Protein AF-A0A0M3HYN3-F1 (afdb_monomer_lite)

Organism: Ascaris lumbricoides (NCBI:txid6252)

pLDDT: mean 73.39, std 16.79, range [39.22, 97.31]

Sequence (127 aa):
MVSEIMPYAIHIKELESFVLRARARLAEIRGEALRSKKLDGYFAENPRERTLLEHDKKLYTLSLHSPAIADVPDYMVPASLRGMNFTSNAQPIGRKRRSQRQNHKRITAAQSKHRRRMEDPLRSFSA

Foldseek 3Di:
DDPPPDPPPQDPVNVVVVVVVVVVVVLVVLVCCLVDPVCPVVCVVPVVVNCCSVPVDDPPPPPCPPVVVVPDDPVVDDPVCPPDDPPPPDPVPPPPPPPPVPVPPPQDPVNVVVVVVVVDPVVVDDD

Secondary structure (DSSP, 8-state):
------TT---HHHHHHHHHHHHHHHHHHHHHHHH-TTTHHHHHH-HHHHHHHH------------GGGS---TTTS-GGGTT----TT-------------------HHHHHHHHHHS-GGGS---

Structure (mmCIF, N/CA/C/O backbone):
data_AF-A0A0M3HYN3-F1
#
_entry.id   AF-A0A0M3HYN3-F1
#
loop_
_atom_site.group_PDB
_atom_site.id
_atom_site.type_symbol
_atom_site.label_atom_id
_atom_site.label_alt_id
_atom_site.label_comp_id
_atom_site.label_asym_id
_atom_site.label_entity_id
_atom_site.label_seq_id
_atom_site.pdbx_PDB_ins_code
_atom_site.Cartn_x
_atom_site.Cartn_y
_atom_site.Cartn_z
_atom_site.occupancy
_atom_site.B_iso_or_equiv
_atom_site.auth_seq_id
_atom_site.auth_comp_id
_atom_site.auth_asym_id
_atom_site.auth_atom_id
_atom_site.pdbx_PDB_model_num
ATOM 1 N N . MET A 1 1 ? 34.206 32.220 -11.447 1.00 39.22 1 MET A N 1
ATOM 2 C CA . MET A 1 1 ? 32.867 31.886 -11.974 1.00 39.22 1 MET A CA 1
ATOM 3 C C . MET A 1 1 ? 32.011 31.516 -10.787 1.00 39.22 1 MET A C 1
ATOM 5 O O . MET A 1 1 ? 32.338 30.560 -10.097 1.00 39.22 1 MET A O 1
ATOM 9 N N . VAL A 1 2 ? 31.039 32.364 -10.468 1.00 41.91 2 VAL A N 1
ATOM 10 C CA . VAL A 1 2 ? 30.185 32.225 -9.287 1.00 41.91 2 VAL A CA 1
ATOM 11 C C . VAL A 1 2 ? 29.285 31.018 -9.528 1.00 41.91 2 VAL A C 1
ATOM 13 O O . VAL A 1 2 ? 28.527 31.004 -10.491 1.00 41.91 2 VAL A O 1
ATOM 16 N N . SER A 1 3 ? 29.428 29.971 -8.720 1.00 53.00 3 SER A N 1
ATOM 17 C CA . SER A 1 3 ? 28.494 28.850 -8.720 1.00 53.00 3 SER A CA 1
ATOM 18 C C . SER A 1 3 ? 27.164 29.357 -8.176 1.00 53.00 3 SER A C 1
ATOM 20 O O . SER A 1 3 ? 27.013 29.523 -6.965 1.00 53.00 3 SER A O 1
ATOM 22 N N . GLU A 1 4 ? 26.230 29.652 -9.074 1.00 56.00 4 GLU A N 1
ATOM 23 C CA . GLU A 1 4 ? 24.838 29.909 -8.728 1.00 56.00 4 GLU A CA 1
ATOM 24 C C . GLU A 1 4 ? 24.278 28.666 -8.028 1.00 56.00 4 GLU A C 1
ATOM 26 O O . GLU A 1 4 ? 24.053 27.619 -8.636 1.00 56.00 4 GLU A O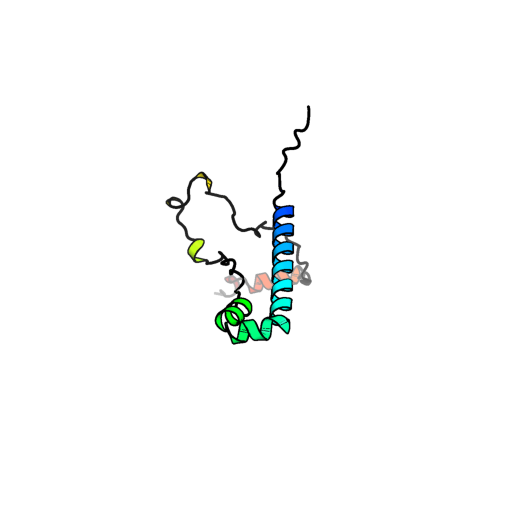 1
ATOM 31 N N . ILE A 1 5 ? 24.102 28.761 -6.711 1.00 59.16 5 ILE A N 1
ATOM 32 C CA . ILE A 1 5 ? 23.339 27.781 -5.946 1.00 59.16 5 ILE A CA 1
ATOM 33 C C . ILE A 1 5 ? 21.882 28.053 -6.298 1.00 59.16 5 ILE A C 1
ATOM 35 O O . ILE A 1 5 ? 21.252 28.930 -5.713 1.00 59.16 5 ILE A O 1
ATOM 39 N N . MET A 1 6 ? 21.365 27.337 -7.295 1.00 55.19 6 MET A N 1
ATOM 40 C CA . MET A 1 6 ? 19.942 27.367 -7.613 1.00 55.19 6 MET A CA 1
ATOM 41 C C . MET A 1 6 ? 19.184 26.787 -6.413 1.00 55.19 6 MET A C 1
ATOM 43 O O . MET A 1 6 ? 19.328 25.589 -6.131 1.00 55.19 6 MET A O 1
ATOM 47 N N . PRO A 1 7 ? 18.395 27.594 -5.678 1.00 55.78 7 PRO A N 1
ATOM 48 C CA . PRO A 1 7 ? 17.529 27.039 -4.655 1.00 55.78 7 PRO A CA 1
ATOM 49 C C . PRO A 1 7 ? 16.575 26.071 -5.371 1.00 55.78 7 PRO A C 1
ATOM 51 O O . PRO A 1 7 ? 16.152 26.340 -6.492 1.00 55.78 7 PRO A O 1
ATOM 54 N N . TYR A 1 8 ? 16.269 24.926 -4.760 1.00 63.03 8 TYR A N 1
ATOM 55 C CA . TYR A 1 8 ? 15.336 23.899 -5.270 1.00 63.03 8 TYR A CA 1
ATOM 56 C C . TYR A 1 8 ? 15.868 22.832 -6.246 1.00 63.03 8 TYR A C 1
ATOM 58 O O . TYR A 1 8 ? 15.071 22.046 -6.761 1.00 63.03 8 TYR A O 1
ATOM 66 N N . ALA A 1 9 ? 17.180 22.685 -6.443 1.00 62.19 9 ALA A N 1
ATOM 67 C CA . ALA A 1 9 ? 17.720 21.505 -7.129 1.00 62.19 9 ALA A CA 1
ATOM 68 C C . ALA A 1 9 ? 17.667 20.255 -6.219 1.00 62.19 9 ALA A C 1
ATOM 70 O O . ALA A 1 9 ? 18.667 19.857 -5.629 1.00 62.19 9 ALA A O 1
ATOM 71 N N . ILE A 1 10 ? 16.492 19.631 -6.074 1.00 62.69 10 ILE A N 1
ATOM 72 C CA . ILE A 1 10 ? 16.370 18.359 -5.346 1.00 62.69 10 ILE A CA 1
ATOM 73 C C . ILE A 1 10 ? 16.944 17.249 -6.229 1.00 62.69 10 ILE A C 1
ATOM 75 O O . ILE A 1 10 ? 16.412 16.941 -7.298 1.00 62.69 10 ILE A O 1
ATOM 79 N N . HIS A 1 11 ? 18.026 16.617 -5.782 1.00 69.25 11 HIS A N 1
ATOM 80 C CA . HIS A 1 11 ? 18.585 15.466 -6.481 1.00 69.25 11 HIS A CA 1
ATOM 81 C C . HIS A 1 11 ? 17.600 14.287 -6.438 1.00 69.25 11 HIS A C 1
ATOM 83 O O . HIS A 1 11 ? 17.046 13.977 -5.386 1.00 69.25 11 HIS A O 1
ATOM 89 N N . ILE A 1 12 ? 17.429 13.568 -7.555 1.00 63.72 12 ILE A N 1
ATOM 90 C CA . ILE A 1 12 ? 16.495 12.424 -7.671 1.00 63.72 12 ILE A CA 1
ATOM 91 C C . ILE A 1 12 ? 16.668 11.420 -6.514 1.00 63.72 12 ILE A C 1
ATOM 93 O O . ILE A 1 12 ? 15.686 10.976 -5.928 1.00 63.72 12 ILE A O 1
ATOM 97 N N . LYS A 1 13 ? 17.915 11.136 -6.114 1.00 65.19 13 LYS A N 1
ATOM 98 C CA . LYS A 1 13 ? 18.237 10.250 -4.978 1.00 65.19 13 LYS A CA 1
ATOM 99 C C . LYS A 1 13 ? 17.696 10.768 -3.641 1.00 65.19 13 LYS A C 1
ATOM 101 O O . LYS A 1 13 ? 17.220 9.999 -2.809 1.00 65.19 13 LYS A O 1
ATOM 106 N N . GLU A 1 14 ? 17.780 12.076 -3.422 1.00 74.12 14 GLU A N 1
ATOM 107 C CA . GLU A 1 14 ? 17.273 12.718 -2.214 1.00 74.12 14 GLU A CA 1
ATOM 108 C C . GLU A 1 14 ? 15.742 12.701 -2.196 1.00 74.12 14 GLU A C 1
ATOM 110 O O . GLU A 1 14 ? 15.150 12.399 -1.159 1.00 74.12 14 GLU A O 1
ATOM 115 N N . LEU A 1 15 ? 15.118 12.885 -3.363 1.00 74.50 15 LEU A N 1
ATOM 116 C CA . LEU A 1 15 ? 13.673 12.811 -3.558 1.00 74.50 15 LEU A CA 1
ATOM 117 C C . LEU A 1 15 ? 13.128 11.401 -3.294 1.00 74.50 15 LEU A C 1
ATOM 119 O O . LEU A 1 15 ? 12.163 11.250 -2.549 1.00 74.50 15 LEU A O 1
ATOM 123 N N . GLU A 1 16 ? 13.778 10.359 -3.813 1.00 72.31 16 GLU A N 1
ATOM 124 C CA . GLU A 1 16 ? 13.430 8.962 -3.516 1.00 72.31 16 GLU A CA 1
ATOM 125 C C . GLU A 1 16 ? 13.528 8.665 -2.016 1.00 72.31 16 GLU A C 1
ATOM 127 O O . GLU A 1 16 ? 12.612 8.083 -1.429 1.00 72.31 16 GLU A O 1
ATOM 132 N N . SER A 1 17 ? 14.608 9.123 -1.373 1.00 77.69 17 SER A N 1
ATOM 133 C CA . SER A 1 17 ? 14.795 8.960 0.071 1.00 77.69 17 SER A CA 1
ATOM 134 C C . SER A 1 17 ? 13.724 9.701 0.880 1.00 77.69 17 SER A C 1
ATOM 136 O O . SER A 1 17 ? 13.203 9.166 1.860 1.00 77.69 17 SER A O 1
ATOM 138 N N . PHE A 1 18 ? 13.356 10.915 0.460 1.00 82.38 18 PHE A N 1
ATOM 139 C CA . PHE A 1 18 ? 12.324 11.727 1.094 1.00 82.38 18 PHE A CA 1
ATOM 140 C C . PHE A 1 18 ? 10.954 11.068 0.957 1.00 82.38 18 PHE A C 1
ATOM 142 O O . PHE A 1 18 ? 10.262 10.885 1.956 1.00 82.38 18 PHE A O 1
ATOM 149 N N . VAL A 1 19 ? 10.592 10.637 -0.253 1.00 85.44 19 VAL A N 1
ATOM 150 C CA . VAL A 1 19 ? 9.338 9.925 -0.523 1.00 85.44 19 VAL A CA 1
ATOM 151 C C . VAL A 1 19 ? 9.261 8.645 0.306 1.00 85.44 19 VAL A C 1
ATOM 153 O O . VAL A 1 19 ? 8.211 8.348 0.876 1.00 85.44 19 VAL A O 1
ATOM 156 N N . LEU A 1 20 ? 10.363 7.901 0.434 1.00 85.50 20 LEU A N 1
ATOM 157 C CA . LEU A 1 20 ? 10.411 6.700 1.265 1.00 85.50 20 LEU A CA 1
ATOM 158 C C . LEU A 1 20 ? 10.177 7.019 2.750 1.00 85.50 20 LEU A C 1
ATOM 160 O O . LEU A 1 20 ? 9.357 6.356 3.386 1.00 85.50 20 LEU A O 1
ATOM 164 N N . ARG A 1 21 ? 10.835 8.056 3.293 1.00 86.12 21 ARG A N 1
ATOM 165 C CA . ARG A 1 21 ? 10.643 8.502 4.686 1.00 86.12 21 ARG A CA 1
ATOM 166 C C . ARG A 1 21 ? 9.222 8.999 4.942 1.00 86.12 21 ARG A C 1
ATOM 168 O O . ARG A 1 21 ? 8.608 8.591 5.922 1.00 86.12 21 ARG A O 1
ATOM 175 N N . ALA A 1 22 ? 8.677 9.826 4.053 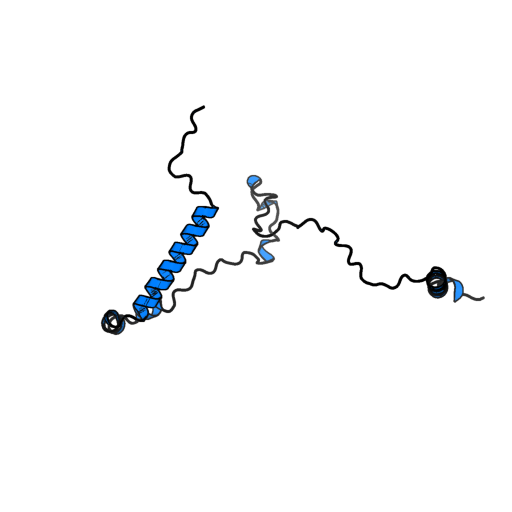1.00 88.00 22 ALA A N 1
ATOM 176 C CA . ALA A 1 22 ? 7.312 10.335 4.160 1.00 88.00 22 ALA A CA 1
ATOM 177 C C . ALA A 1 22 ? 6.285 9.192 4.148 1.00 88.00 22 ALA A C 1
ATOM 179 O O . ALA A 1 22 ? 5.365 9.168 4.964 1.00 88.00 22 ALA A O 1
ATOM 180 N N . ARG A 1 23 ? 6.481 8.192 3.278 1.00 85.69 23 ARG A N 1
ATOM 181 C CA . ARG A 1 23 ? 5.641 6.985 3.229 1.00 85.69 23 ARG A CA 1
ATOM 182 C C . ARG A 1 23 ? 5.736 6.158 4.507 1.00 85.69 23 ARG A C 1
ATOM 184 O O . ARG A 1 23 ? 4.705 5.722 5.013 1.00 85.69 23 ARG A O 1
ATOM 191 N N . ALA A 1 24 ? 6.946 5.947 5.025 1.00 88.06 24 ALA A N 1
ATOM 192 C CA . ALA A 1 24 ? 7.149 5.236 6.284 1.00 88.06 24 ALA A CA 1
ATOM 193 C C . ALA A 1 24 ? 6.444 5.958 7.441 1.00 88.06 24 ALA A C 1
ATOM 195 O O . ALA A 1 24 ? 5.708 5.329 8.199 1.00 88.06 24 ALA A O 1
ATOM 196 N N . ARG A 1 25 ? 6.582 7.288 7.510 1.00 93.69 25 ARG A N 1
ATOM 197 C CA . ARG A 1 25 ? 5.941 8.107 8.541 1.00 93.69 25 ARG A CA 1
ATOM 198 C C . ARG A 1 25 ? 4.416 8.067 8.459 1.00 93.69 25 ARG A C 1
ATOM 200 O O . ARG A 1 25 ? 3.752 7.948 9.482 1.00 93.69 25 ARG A O 1
ATOM 207 N N . LEU A 1 26 ? 3.849 8.126 7.256 1.00 90.69 26 LEU A N 1
ATOM 208 C CA . LEU A 1 26 ? 2.401 8.027 7.070 1.00 90.69 26 LEU A CA 1
ATOM 209 C C . LEU A 1 26 ? 1.863 6.655 7.506 1.00 90.69 26 LEU A C 1
ATOM 211 O O . LEU A 1 26 ? 0.806 6.576 8.128 1.00 90.69 26 LEU A O 1
ATOM 215 N N . ALA A 1 27 ? 2.594 5.575 7.211 1.00 89.25 27 ALA A N 1
ATOM 216 C CA . ALA A 1 27 ? 2.222 4.230 7.644 1.00 89.25 27 ALA A CA 1
ATOM 217 C C . ALA A 1 27 ? 2.245 4.088 9.176 1.00 89.25 27 ALA A C 1
ATOM 219 O O . ALA A 1 27 ? 1.337 3.489 9.750 1.00 89.25 27 ALA A O 1
ATOM 220 N N . GLU A 1 28 ? 3.247 4.675 9.832 1.00 92.12 28 GLU A N 1
ATOM 221 C CA . GLU A 1 28 ? 3.358 4.714 11.292 1.00 92.12 28 GLU A CA 1
ATOM 222 C C . GLU A 1 28 ? 2.161 5.432 11.934 1.00 92.12 28 GLU A C 1
ATOM 224 O O . GLU A 1 28 ? 1.477 4.842 12.772 1.00 92.12 28 GLU A O 1
ATOM 229 N N . ILE A 1 29 ? 1.853 6.655 11.480 1.00 93.12 29 ILE A N 1
ATOM 230 C CA . ILE A 1 29 ? 0.732 7.466 11.990 1.00 93.12 29 ILE A CA 1
ATOM 231 C C . ILE A 1 29 ? -0.599 6.726 1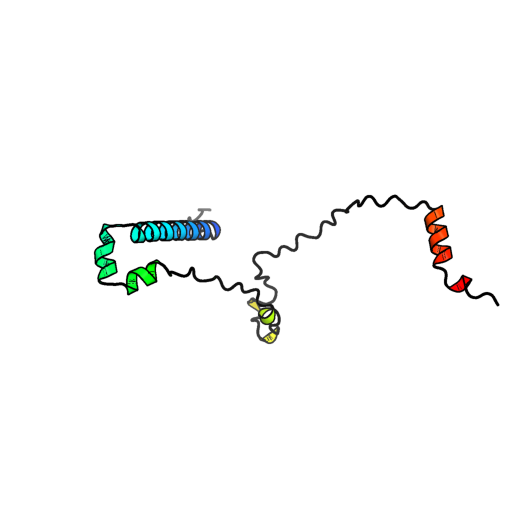1.828 1.00 93.12 29 ILE A C 1
ATOM 233 O O . ILE A 1 29 ? -1.417 6.701 12.744 1.00 93.12 29 ILE A O 1
ATOM 237 N N . ARG A 1 30 ? -0.824 6.082 10.680 1.00 90.81 30 ARG A N 1
ATOM 238 C CA . ARG A 1 30 ? -2.048 5.298 10.447 1.00 90.81 30 ARG A CA 1
ATOM 239 C C . ARG A 1 30 ? -2.158 4.108 11.393 1.00 90.81 30 ARG A C 1
ATOM 241 O O . ARG A 1 30 ? -3.226 3.862 11.946 1.00 90.81 30 ARG A O 1
ATOM 248 N N . GLY A 1 31 ? -1.057 3.388 11.605 1.00 91.75 31 GLY A N 1
ATOM 249 C CA . GLY A 1 31 ? -1.026 2.277 12.549 1.00 91.75 31 GLY A CA 1
ATOM 250 C C . GLY A 1 31 ? -1.269 2.729 13.989 1.00 91.75 31 GLY A C 1
ATOM 251 O O . GLY A 1 31 ? -1.887 2.006 14.764 1.00 91.75 31 GLY A O 1
ATOM 252 N N . GLU A 1 32 ? -0.781 3.906 14.377 1.00 93.88 32 GLU A N 1
ATOM 253 C CA . GLU A 1 32 ? -1.094 4.521 15.671 1.00 93.88 32 GLU A CA 1
ATOM 254 C C . GLU A 1 32 ? -2.573 4.917 15.777 1.00 93.88 32 GLU A C 1
ATOM 256 O O . GLU A 1 32 ? -3.217 4.584 16.770 1.00 93.88 32 GLU A O 1
ATOM 261 N N . ALA A 1 33 ? -3.142 5.530 14.737 1.00 93.62 33 ALA A N 1
ATOM 262 C CA . ALA A 1 33 ? -4.550 5.918 14.703 1.00 93.62 33 ALA A CA 1
ATOM 263 C C . ALA A 1 33 ? -5.499 4.717 14.877 1.00 93.62 33 ALA A C 1
ATOM 265 O O . ALA A 1 33 ? -6.418 4.788 15.687 1.00 93.62 33 ALA A O 1
ATOM 266 N N . LEU A 1 34 ? -5.235 3.589 14.206 1.00 91.38 34 LEU A N 1
ATOM 267 C CA . LEU A 1 34 ? -6.028 2.357 14.357 1.00 91.38 34 LEU A CA 1
ATOM 268 C C . LEU A 1 34 ? -5.920 1.711 15.748 1.00 91.38 34 LEU A C 1
ATOM 270 O O . LEU A 1 34 ? -6.806 0.963 16.148 1.00 91.38 34 LEU A O 1
ATOM 274 N N . ARG A 1 35 ? -4.833 1.970 16.483 1.00 92.88 35 ARG A N 1
ATOM 275 C CA . ARG A 1 35 ? -4.623 1.469 17.855 1.00 92.88 35 ARG A CA 1
ATOM 276 C C . ARG A 1 35 ? -5.095 2.460 18.925 1.00 92.88 35 ARG A C 1
ATOM 278 O O . ARG A 1 35 ? -5.020 2.156 20.116 1.00 92.88 35 ARG A O 1
ATOM 285 N N . SER A 1 36 ? -5.529 3.655 18.527 1.00 95.00 36 SER A N 1
ATOM 286 C CA . SER A 1 36 ? -5.876 4.732 19.447 1.00 95.00 36 SER A CA 1
ATOM 287 C C . SER A 1 36 ? -7.273 4.545 20.028 1.00 95.00 36 SER A C 1
ATOM 289 O O . SER A 1 36 ? -8.271 4.752 19.344 1.00 95.00 36 SER A O 1
ATOM 291 N N . LYS A 1 37 ? -7.343 4.314 21.344 1.00 94.50 37 LYS A N 1
ATOM 292 C CA . LYS A 1 37 ? -8.614 4.244 22.090 1.00 94.50 37 LYS A CA 1
ATOM 293 C C . LYS A 1 37 ? -9.468 5.511 21.979 1.00 94.50 37 LYS A C 1
ATOM 295 O O . LYS A 1 37 ? -10.677 5.470 22.166 1.00 94.50 37 LYS A O 1
ATOM 300 N N . LYS A 1 38 ? -8.844 6.662 21.697 1.00 95.06 38 LYS A N 1
ATOM 301 C CA . LYS A 1 38 ? -9.550 7.946 21.553 1.00 95.06 38 LYS A CA 1
ATOM 302 C C . LYS A 1 38 ? -10.407 7.996 20.287 1.00 95.06 38 LYS A C 1
ATOM 304 O O . LYS A 1 38 ? -11.377 8.742 20.253 1.00 95.06 38 LYS A O 1
ATOM 309 N N . LEU A 1 39 ? -10.027 7.241 19.256 1.00 93.44 39 LEU A N 1
ATOM 310 C CA . LEU A 1 39 ? -10.719 7.226 17.969 1.00 93.44 39 LEU A CA 1
ATOM 311 C C . LEU A 1 39 ? -11.759 6.105 17.870 1.00 93.44 39 LEU A C 1
ATOM 313 O O . LEU A 1 39 ? -12.537 6.105 16.923 1.00 93.44 39 LEU A O 1
ATOM 317 N N . ASP A 1 40 ? -11.837 5.204 18.852 1.00 92.69 40 ASP A N 1
ATOM 318 C CA . ASP A 1 40 ? -12.791 4.089 18.839 1.00 92.69 40 ASP A CA 1
ATOM 319 C C . ASP A 1 40 ? -14.245 4.568 18.717 1.00 92.69 40 ASP A C 1
ATOM 321 O O . ASP A 1 40 ? -14.985 4.062 17.878 1.00 92.69 40 ASP A O 1
ATOM 325 N N . GLY A 1 41 ? -14.643 5.587 19.490 1.00 96.06 41 GLY A N 1
ATOM 326 C CA . GLY A 1 41 ? -15.992 6.163 19.402 1.00 96.06 41 GLY A CA 1
ATOM 327 C C . GLY A 1 41 ? -16.264 6.806 18.041 1.00 96.06 41 GLY A C 1
ATOM 328 O O . GLY A 1 41 ? -17.319 6.607 17.453 1.00 96.06 41 GLY A O 1
ATOM 329 N N . TYR A 1 42 ? -15.276 7.503 17.484 1.00 96.25 42 TYR A N 1
ATOM 330 C CA . TYR A 1 42 ? -15.393 8.104 16.159 1.00 96.25 42 TYR A CA 1
ATOM 331 C C . TYR A 1 42 ? -15.541 7.054 15.048 1.00 96.25 42 TYR A C 1
ATOM 333 O O . TYR A 1 42 ? -16.351 7.227 14.138 1.00 96.25 42 TYR A O 1
ATOM 341 N N . PHE A 1 43 ? -14.800 5.947 15.134 1.00 95.38 43 PHE A N 1
ATOM 342 C CA . PHE A 1 43 ? -14.913 4.830 14.198 1.00 95.38 43 PHE A CA 1
ATOM 343 C C . PHE A 1 43 ? -16.194 4.012 14.380 1.00 95.38 43 PHE A C 1
ATOM 345 O O . PHE A 1 43 ? -16.646 3.404 13.411 1.00 95.38 43 PHE A O 1
ATOM 352 N N . ALA A 1 44 ? -16.781 3.997 15.580 1.00 94.44 44 ALA A N 1
ATOM 353 C CA . ALA A 1 44 ? -18.094 3.401 15.812 1.00 94.44 44 ALA A CA 1
ATOM 354 C C . ALA A 1 44 ? -19.194 4.184 15.076 1.00 94.44 44 ALA A C 1
ATOM 356 O O . ALA A 1 44 ? -20.028 3.576 14.410 1.00 94.44 44 ALA A O 1
ATOM 357 N N . GLU A 1 45 ? -19.135 5.518 15.120 1.00 97.31 45 GLU A N 1
ATOM 358 C CA . GLU A 1 45 ? -20.037 6.394 14.359 1.00 97.31 45 GLU A CA 1
ATOM 359 C C . GLU A 1 45 ? -19.732 6.374 12.845 1.00 97.31 45 GLU A C 1
ATOM 361 O O . GLU A 1 45 ? -20.636 6.485 12.019 1.00 97.31 45 GLU A O 1
ATOM 366 N N . ASN A 1 46 ? -18.459 6.189 12.459 1.00 95.38 46 ASN A N 1
ATOM 367 C CA . ASN A 1 46 ? -17.987 6.236 11.068 1.00 95.38 46 ASN A CA 1
ATOM 368 C C . ASN A 1 46 ? -17.242 4.949 10.649 1.00 95.38 46 ASN A C 1
ATOM 370 O O . ASN A 1 46 ? -16.023 4.967 10.428 1.00 95.38 46 ASN A O 1
ATOM 374 N N . PRO A 1 47 ? -17.947 3.821 10.439 1.00 93.81 47 PRO A N 1
ATOM 375 C CA . PRO A 1 47 ? -17.318 2.541 10.082 1.00 93.81 47 PRO A CA 1
ATOM 376 C C . PRO A 1 47 ? -16.585 2.584 8.730 1.00 93.81 47 PRO A C 1
ATOM 378 O O . PRO A 1 47 ? -15.616 1.853 8.493 1.00 93.81 47 PRO A O 1
ATOM 381 N N . ARG A 1 48 ? -17.006 3.483 7.832 1.00 94.44 48 ARG A N 1
ATOM 382 C CA . ARG A 1 48 ? -16.342 3.720 6.544 1.00 94.44 48 ARG A CA 1
ATOM 383 C C . ARG A 1 48 ? -14.907 4.222 6.714 1.00 94.44 48 ARG A C 1
ATOM 385 O O . ARG A 1 48 ? -14.037 3.872 5.927 1.00 94.44 48 ARG A O 1
ATOM 392 N N . GLU A 1 49 ? -14.641 5.037 7.725 1.00 93.62 49 GLU A N 1
ATOM 393 C CA . GLU A 1 49 ? -13.313 5.626 7.901 1.00 93.62 49 GLU A CA 1
ATOM 394 C C . GLU A 1 49 ? -12.315 4.625 8.455 1.00 93.62 49 GLU A C 1
ATOM 396 O O . GLU A 1 49 ? -11.173 4.574 8.004 1.00 93.62 49 GLU A O 1
ATOM 401 N N . ARG A 1 50 ? -12.775 3.753 9.353 1.00 93.31 50 ARG A N 1
ATOM 402 C CA . ARG A 1 50 ? -11.983 2.624 9.829 1.00 93.31 50 ARG A CA 1
ATOM 403 C C . ARG A 1 50 ? -11.561 1.717 8.675 1.00 93.31 50 ARG A C 1
ATOM 405 O O . ARG A 1 50 ? -10.380 1.417 8.531 1.00 93.31 50 ARG A O 1
ATOM 412 N N . THR A 1 51 ? -12.513 1.332 7.828 1.00 91.75 51 THR A N 1
ATOM 413 C CA . THR A 1 51 ? -12.244 0.456 6.676 1.00 91.75 51 THR A CA 1
ATOM 414 C C . THR A 1 51 ? -11.336 1.120 5.641 1.00 91.75 51 THR A C 1
ATOM 416 O O . THR A 1 51 ? -10.447 0.460 5.110 1.00 91.75 51 THR A O 1
ATOM 419 N N . LEU A 1 52 ? -11.479 2.427 5.391 1.00 90.62 52 LEU A N 1
ATOM 420 C CA . LEU A 1 52 ? -10.545 3.184 4.546 1.00 90.62 52 LEU A CA 1
ATOM 421 C C . LEU A 1 52 ? -9.119 3.179 5.110 1.00 90.62 52 LEU A C 1
ATOM 423 O O . LEU A 1 52 ? -8.160 3.041 4.353 1.00 90.62 52 LEU A O 1
ATOM 427 N N . LEU A 1 53 ? -8.975 3.314 6.429 1.00 89.19 53 LEU A N 1
ATOM 428 C CA . LEU A 1 53 ? -7.675 3.351 7.092 1.00 89.19 53 LEU A CA 1
ATOM 429 C C . LEU A 1 53 ? -7.014 1.960 7.158 1.00 89.19 53 LEU A C 1
ATOM 431 O O . LEU A 1 53 ? -5.797 1.859 7.004 1.00 89.19 53 LEU A O 1
ATOM 435 N N . GLU A 1 54 ? -7.804 0.894 7.336 1.00 89.62 54 GLU A N 1
ATOM 436 C CA . GLU A 1 54 ? -7.362 -0.512 7.319 1.00 89.62 54 GLU A CA 1
ATOM 437 C C . GLU A 1 54 ? -6.995 -0.997 5.906 1.00 89.62 54 GLU A C 1
ATOM 439 O O . GLU A 1 54 ? -6.028 -1.742 5.729 1.00 89.62 54 GLU A O 1
ATOM 444 N N . HIS A 1 55 ? -7.751 -0.574 4.891 1.00 85.75 55 HIS A N 1
ATOM 445 C CA . HIS A 1 55 ? -7.615 -1.046 3.512 1.00 85.75 55 HIS A CA 1
ATOM 446 C C . HIS A 1 55 ? -6.919 -0.060 2.575 1.00 85.75 55 HIS A C 1
ATOM 448 O O . HIS A 1 55 ? -7.068 -0.193 1.357 1.00 85.75 55 HIS A O 1
ATOM 454 N N . ASP A 1 56 ? -6.144 0.900 3.092 1.00 78.81 56 ASP A N 1
ATOM 455 C CA . ASP A 1 56 ? -5.356 1.794 2.243 1.00 78.81 56 ASP A CA 1
ATOM 456 C C . ASP A 1 56 ? -4.326 0.981 1.445 1.00 78.81 56 ASP A C 1
ATOM 458 O O . ASP A 1 56 ? -3.222 0.649 1.894 1.00 78.81 56 ASP A O 1
ATOM 462 N N . LYS A 1 57 ? -4.730 0.584 0.237 1.00 67.81 57 LYS A N 1
ATOM 463 C CA . LYS A 1 57 ? -3.888 -0.149 -0.691 1.00 67.81 57 LYS A CA 1
ATOM 464 C C . LYS A 1 57 ? -2.779 0.802 -1.092 1.00 67.81 57 LYS A C 1
ATOM 466 O O . LYS A 1 57 ? -3.023 1.824 -1.729 1.00 67.81 57 LYS A O 1
ATOM 471 N N . LYS A 1 58 ? -1.537 0.422 -0.790 1.00 65.88 58 LYS A N 1
ATOM 472 C CA . LYS A 1 58 ? -0.378 1.000 -1.472 1.00 65.88 58 LYS A CA 1
ATOM 473 C C . LYS A 1 58 ? -0.691 0.946 -2.963 1.00 65.88 58 LYS A C 1
ATOM 475 O O . LYS A 1 58 ? -0.960 -0.145 -3.469 1.00 65.88 58 LYS A O 1
ATOM 480 N N . LEU A 1 59 ? -0.707 2.104 -3.625 1.00 57.97 59 LEU A N 1
ATOM 481 C CA . LEU A 1 59 ? -0.822 2.178 -5.077 1.00 57.97 59 LEU A CA 1
ATOM 482 C C . LEU A 1 59 ? 0.211 1.204 -5.633 1.00 57.97 59 LEU A C 1
ATOM 484 O O . LEU A 1 59 ? 1.415 1.396 -5.450 1.00 57.97 59 LEU A O 1
ATOM 488 N N . TYR A 1 60 ? -0.278 0.098 -6.193 1.00 55.19 60 TYR A N 1
ATOM 489 C CA . TYR A 1 60 ? 0.559 -0.890 -6.840 1.00 55.19 60 TYR A CA 1
ATOM 490 C C . TYR A 1 60 ? 1.295 -0.115 -7.921 1.00 55.19 60 TYR A C 1
ATOM 492 O O . TYR A 1 60 ? 0.670 0.415 -8.839 1.00 55.19 60 TYR A O 1
ATOM 500 N N . THR A 1 61 ? 2.612 0.030 -7.778 1.00 55.84 61 THR A N 1
ATOM 501 C CA . THR A 1 61 ? 3.435 0.390 -8.924 1.00 55.84 61 THR A CA 1
ATOM 502 C C . THR A 1 61 ? 3.149 -0.707 -9.930 1.00 55.84 61 THR A C 1
ATOM 504 O O . THR A 1 61 ? 3.580 -1.841 -9.709 1.00 55.84 61 THR A O 1
ATOM 507 N N . LEU A 1 62 ? 2.333 -0.408 -10.948 1.00 50.78 62 LEU A N 1
ATOM 508 C CA . LEU A 1 62 ? 2.082 -1.327 -12.044 1.00 50.78 62 LEU A CA 1
ATOM 509 C C . LEU A 1 62 ? 3.458 -1.754 -12.516 1.00 50.78 62 LEU A C 1
ATOM 511 O O . LEU A 1 62 ? 4.242 -0.934 -12.990 1.00 50.78 62 LEU A O 1
ATOM 515 N N . SER A 1 63 ? 3.795 -3.013 -12.257 1.00 53.12 63 SER A N 1
ATOM 516 C CA . SER A 1 63 ? 5.008 -3.598 -12.782 1.00 53.12 63 SER A CA 1
ATOM 517 C C . SER A 1 63 ? 4.817 -3.561 -14.293 1.00 53.12 63 SER A C 1
ATOM 519 O O . SER A 1 63 ? 4.121 -4.409 -14.841 1.00 53.12 63 SER A O 1
ATOM 521 N N . LEU A 1 64 ? 5.369 -2.537 -14.956 1.00 54.97 64 LEU A N 1
ATOM 522 C CA . LEU A 1 64 ? 5.258 -2.304 -16.405 1.00 54.97 64 LEU A CA 1
ATOM 523 C C . LEU A 1 64 ? 5.852 -3.458 -17.234 1.00 54.97 64 LEU A C 1
ATOM 525 O O . LEU A 1 64 ? 5.823 -3.423 -18.457 1.00 54.97 64 LEU A O 1
ATOM 529 N N . HIS A 1 65 ? 6.341 -4.508 -16.577 1.00 55.44 65 HIS A N 1
ATOM 530 C CA . HIS A 1 65 ? 6.799 -5.773 -17.134 1.00 55.44 65 HIS A CA 1
ATOM 531 C C . HIS A 1 65 ? 5.657 -6.642 -17.695 1.00 55.44 65 HIS A C 1
ATOM 533 O O . HIS A 1 65 ? 5.739 -7.867 -17.630 1.00 55.44 65 HIS A O 1
ATOM 539 N N . SER A 1 66 ? 4.589 -6.048 -18.239 1.00 55.06 66 SER A N 1
ATOM 540 C CA . SER A 1 66 ? 3.711 -6.805 -19.129 1.00 55.06 66 SER A CA 1
ATOM 541 C C . SER A 1 66 ? 4.492 -7.063 -20.422 1.00 55.06 66 SER A C 1
ATOM 543 O O . SER A 1 66 ? 4.862 -6.097 -21.093 1.00 55.06 66 SER A O 1
ATOM 545 N N . PRO A 1 67 ? 4.753 -8.325 -20.803 1.00 59.72 67 PRO A N 1
ATOM 546 C CA . PRO A 1 67 ? 5.486 -8.632 -22.030 1.00 59.72 67 PRO A CA 1
ATOM 547 C C . PRO A 1 67 ? 4.769 -8.124 -23.290 1.00 59.72 67 PRO A C 1
ATOM 549 O O . PRO A 1 67 ? 5.420 -7.904 -24.302 1.00 59.72 67 PRO A O 1
ATOM 552 N N . ALA A 1 68 ? 3.461 -7.856 -23.224 1.00 58.78 68 ALA A N 1
ATOM 553 C CA . ALA A 1 68 ? 2.700 -7.274 -24.329 1.00 58.78 68 ALA A CA 1
ATOM 554 C C . ALA A 1 68 ? 3.000 -5.780 -24.574 1.00 58.78 68 ALA A C 1
ATOM 556 O O . ALA A 1 68 ? 2.774 -5.292 -25.672 1.00 58.78 68 ALA A O 1
ATOM 557 N N . ILE A 1 69 ? 3.526 -5.049 -23.580 1.00 59.41 69 ILE A N 1
ATOM 558 C CA . ILE A 1 69 ? 3.956 -3.644 -23.746 1.00 59.41 69 ILE A CA 1
ATOM 559 C C . ILE A 1 69 ? 5.355 -3.576 -24.393 1.00 59.41 69 ILE A C 1
ATOM 561 O O . ILE A 1 69 ? 5.783 -2.518 -24.841 1.00 59.41 69 ILE A O 1
ATOM 565 N N . ALA A 1 70 ? 6.077 -4.699 -24.463 1.00 59.28 70 ALA A N 1
ATOM 566 C CA . ALA A 1 70 ? 7.379 -4.759 -25.123 1.00 59.28 70 ALA A CA 1
ATOM 567 C C . ALA A 1 70 ? 7.271 -4.803 -26.659 1.00 59.28 70 ALA A C 1
ATOM 569 O O . ALA A 1 70 ? 8.214 -4.395 -27.330 1.00 59.28 70 ALA A O 1
ATOM 570 N N . ASP A 1 71 ? 6.139 -5.259 -27.207 1.00 68.25 71 ASP A N 1
ATOM 571 C CA . ASP A 1 71 ? 5.909 -5.403 -28.652 1.00 68.25 71 ASP A CA 1
ATOM 572 C C . ASP A 1 71 ? 5.156 -4.189 -29.225 1.00 68.25 71 ASP A C 1
ATOM 574 O O . ASP A 1 71 ? 4.102 -4.302 -29.848 1.00 68.25 71 ASP A O 1
ATOM 578 N N . VAL A 1 72 ? 5.657 -2.985 -28.931 1.00 70.75 72 VAL A N 1
ATOM 579 C CA . VAL A 1 72 ? 5.126 -1.746 -29.514 1.00 70.75 72 VAL A CA 1
ATOM 580 C C . VAL A 1 72 ? 5.881 -1.466 -30.815 1.00 70.75 72 VAL A C 1
ATOM 582 O O . VAL A 1 72 ? 7.099 -1.289 -30.771 1.00 70.75 72 VAL A O 1
ATOM 585 N N . PRO A 1 73 ? 5.196 -1.374 -31.969 1.00 80.44 73 PRO A N 1
ATOM 586 C CA . PRO A 1 73 ? 5.842 -1.051 -33.234 1.00 80.44 73 PRO A CA 1
ATOM 587 C C . PRO A 1 73 ? 6.546 0.313 -33.217 1.00 80.44 73 PRO A C 1
ATOM 589 O O . PRO A 1 73 ? 6.022 1.292 -32.676 1.00 80.44 73 PRO A O 1
ATOM 592 N N . ASP A 1 74 ? 7.685 0.418 -33.908 1.00 73.44 74 ASP A N 1
ATOM 593 C CA . ASP A 1 74 ? 8.544 1.617 -33.922 1.00 73.44 74 ASP A CA 1
ATOM 594 C C . ASP A 1 74 ? 7.827 2.909 -34.354 1.00 73.44 74 ASP A C 1
ATOM 596 O O . ASP A 1 74 ? 8.223 4.015 -33.977 1.00 73.44 74 ASP A O 1
ATOM 600 N N . TYR A 1 75 ? 6.752 2.796 -35.138 1.00 83.81 75 TYR A N 1
ATOM 601 C CA . TYR A 1 75 ? 5.963 3.939 -35.600 1.00 83.81 75 TYR A CA 1
ATOM 602 C C . TYR A 1 75 ? 5.058 4.544 -34.517 1.00 83.81 75 TYR A C 1
ATOM 604 O O . TYR A 1 75 ? 4.655 5.696 -34.651 1.00 83.81 75 TYR A O 1
ATOM 612 N N . MET A 1 76 ? 4.753 3.807 -33.444 1.00 81.12 76 MET A N 1
ATOM 613 C CA . MET A 1 76 ? 3.965 4.310 -32.310 1.00 81.12 76 MET A CA 1
ATOM 614 C C . MET A 1 76 ? 4.846 5.002 -31.263 1.00 81.12 76 MET A C 1
ATOM 616 O O . MET A 1 76 ? 4.338 5.730 -30.412 1.00 81.12 76 MET A O 1
ATOM 620 N N . VAL A 1 77 ? 6.166 4.795 -31.331 1.00 77.56 77 VAL A N 1
ATOM 621 C CA . VAL A 1 77 ? 7.137 5.391 -30.412 1.00 77.56 77 VAL A CA 1
ATOM 622 C C . VAL A 1 77 ? 7.653 6.712 -30.996 1.00 77.56 77 VAL A C 1
ATOM 624 O O . VAL A 1 77 ? 8.246 6.712 -32.086 1.00 77.56 77 VAL A O 1
ATOM 627 N N . PRO A 1 78 ? 7.483 7.844 -30.285 1.00 87.38 78 PRO A N 1
ATOM 628 C CA . PRO A 1 78 ? 8.071 9.120 -30.677 1.00 87.38 78 PRO A CA 1
ATOM 629 C C . PRO A 1 78 ? 9.579 8.995 -30.904 1.00 87.38 78 PRO A C 1
ATOM 631 O O . PRO A 1 78 ? 10.269 8.341 -30.124 1.00 87.38 78 PRO A O 1
ATOM 634 N N . ALA A 1 79 ? 10.111 9.651 -31.941 1.00 78.94 79 ALA A N 1
ATOM 635 C CA . ALA A 1 79 ? 11.532 9.558 -32.297 1.00 78.94 79 ALA A CA 1
ATOM 636 C C . ALA A 1 79 ? 12.475 9.922 -31.135 1.00 78.94 79 ALA A C 1
ATOM 638 O O . A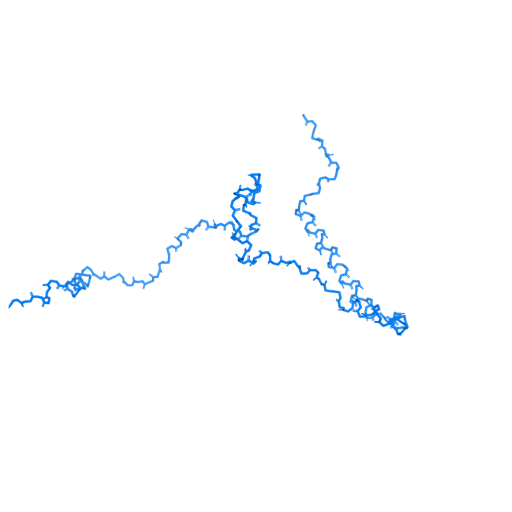LA A 1 79 ? 13.537 9.324 -31.002 1.00 78.94 79 ALA A O 1
ATOM 639 N N . SER A 1 80 ? 12.054 10.840 -30.260 1.00 80.06 80 SER A N 1
ATOM 640 C CA . SER A 1 80 ? 12.772 11.244 -29.046 1.00 80.06 80 SER A CA 1
ATOM 641 C C . SER A 1 80 ? 12.900 10.146 -27.984 1.00 80.06 80 SER A C 1
ATOM 643 O O . SER A 1 80 ? 13.753 10.259 -27.111 1.00 80.06 80 SER A O 1
ATOM 645 N N . LEU A 1 81 ? 12.063 9.107 -28.041 1.00 71.81 81 LEU A N 1
ATOM 646 C CA . LEU A 1 81 ? 12.011 8.011 -27.067 1.00 71.81 81 LEU A CA 1
ATOM 647 C C . LEU A 1 81 ? 12.521 6.677 -27.639 1.00 71.81 81 LEU A C 1
ATOM 649 O O . LEU A 1 81 ? 12.666 5.706 -26.896 1.00 71.81 81 LEU A O 1
ATOM 653 N N . ARG A 1 82 ? 12.812 6.607 -28.946 1.00 75.31 82 ARG A N 1
ATOM 654 C CA . ARG A 1 82 ? 13.372 5.407 -29.586 1.00 75.31 82 ARG A CA 1
ATOM 655 C C . ARG A 1 82 ? 14.789 5.149 -29.055 1.00 75.31 82 ARG A C 1
ATOM 657 O O . ARG A 1 82 ? 15.625 6.045 -29.050 1.00 75.31 82 ARG A O 1
ATOM 664 N N . GLY A 1 83 ? 15.066 3.923 -28.605 1.00 66.00 83 GLY A N 1
ATOM 665 C CA . GLY A 1 83 ? 16.385 3.519 -28.089 1.00 66.00 83 GLY A CA 1
ATOM 666 C C . GLY A 1 83 ? 16.672 3.881 -26.624 1.00 66.00 83 GLY A C 1
ATOM 667 O O . GLY A 1 83 ? 17.743 3.547 -26.115 1.00 66.00 83 GLY A O 1
ATOM 668 N N . MET A 1 84 ? 15.732 4.521 -25.916 1.00 63.88 84 MET A N 1
ATOM 669 C CA . MET A 1 84 ? 15.838 4.716 -24.468 1.00 63.88 84 MET A CA 1
ATOM 670 C C . MET A 1 84 ? 15.448 3.429 -23.733 1.00 63.88 84 MET A C 1
ATOM 672 O O . MET A 1 84 ? 14.313 2.962 -23.801 1.00 63.88 84 MET A O 1
ATOM 676 N N . ASN A 1 85 ? 16.395 2.855 -22.990 1.00 58.62 85 ASN A N 1
ATOM 677 C CA . ASN A 1 85 ? 16.136 1.705 -22.127 1.00 58.62 85 ASN A CA 1
ATOM 678 C C . ASN A 1 85 ? 15.436 2.183 -20.844 1.00 58.62 85 ASN A C 1
ATOM 680 O O . ASN A 1 85 ? 16.092 2.594 -19.890 1.00 58.62 85 ASN A O 1
ATOM 684 N N . PHE A 1 86 ? 14.103 2.128 -20.807 1.00 57.53 86 PHE A N 1
ATOM 685 C CA . PHE A 1 86 ? 13.307 2.482 -19.617 1.00 57.53 86 PHE A CA 1
ATOM 686 C C . PHE A 1 86 ? 13.334 1.414 -18.514 1.00 57.53 86 PHE A C 1
ATOM 688 O O . PHE A 1 86 ? 12.771 1.602 -17.436 1.00 57.53 86 PHE A O 1
ATOM 695 N N . THR A 1 87 ? 13.992 0.280 -18.754 1.00 53.53 87 THR A N 1
ATOM 696 C CA . THR A 1 87 ? 14.201 -0.752 -17.741 1.00 53.53 87 THR A CA 1
ATOM 697 C C . THR A 1 87 ? 15.186 -0.230 -16.698 1.00 53.53 87 THR A C 1
ATOM 699 O O . THR A 1 87 ? 16.400 -0.258 -16.906 1.00 53.53 87 THR A O 1
ATOM 702 N N . SER A 1 88 ? 14.684 0.195 -15.542 1.00 50.22 88 SER A N 1
ATOM 703 C CA . SER A 1 88 ? 15.487 0.663 -14.404 1.00 50.22 88 SER A CA 1
ATOM 704 C C . SER A 1 88 ? 16.402 -0.406 -13.778 1.00 50.22 88 SER A C 1
ATOM 706 O O . SER A 1 88 ? 17.001 -0.145 -12.746 1.00 50.22 88 SER A O 1
ATOM 708 N N . ASN A 1 89 ? 16.566 -1.584 -14.398 1.00 50.16 89 ASN A N 1
ATOM 709 C CA . ASN A 1 89 ? 17.443 -2.669 -13.941 1.00 50.16 89 ASN A CA 1
ATOM 710 C C . ASN A 1 89 ? 18.077 -3.501 -15.075 1.00 50.16 89 ASN A C 1
ATOM 712 O O . ASN A 1 89 ? 18.352 -4.685 -14.891 1.00 50.16 89 ASN A O 1
ATOM 716 N N . ALA A 1 90 ? 18.359 -2.916 -16.240 1.00 47.41 90 ALA A N 1
ATOM 717 C CA . ALA A 1 90 ? 19.180 -3.595 -17.244 1.00 47.41 90 ALA A CA 1
ATOM 718 C C . ALA A 1 90 ? 20.373 -2.732 -17.652 1.00 47.41 90 ALA A C 1
ATOM 720 O O . ALA A 1 90 ? 20.492 -2.265 -18.778 1.00 47.41 90 ALA A O 1
ATOM 721 N N . GLN A 1 91 ? 21.333 -2.607 -16.737 1.00 42.81 91 GLN A N 1
ATOM 722 C CA . GLN A 1 91 ? 22.693 -2.861 -17.191 1.00 42.81 91 GLN A CA 1
ATOM 723 C C . GLN A 1 91 ? 22.680 -4.321 -17.669 1.00 42.81 91 GLN A C 1
ATOM 725 O O . GLN A 1 91 ? 22.508 -5.206 -16.822 1.00 42.81 91 GLN A O 1
ATOM 730 N N . PRO A 1 92 ? 22.866 -4.649 -18.961 1.00 45.09 92 PRO A N 1
ATOM 731 C CA . PRO A 1 92 ? 23.490 -5.919 -19.241 1.00 45.09 92 PRO A CA 1
ATOM 732 C C . PRO A 1 92 ? 24.877 -5.750 -18.638 1.00 45.09 92 PRO A C 1
ATOM 734 O O . PRO A 1 92 ? 25.762 -5.158 -19.250 1.00 45.09 92 PRO A O 1
ATOM 737 N N . ILE A 1 93 ? 25.042 -6.190 -17.384 1.00 45.78 93 ILE A N 1
ATOM 738 C CA . ILE A 1 93 ? 26.347 -6.494 -16.818 1.00 45.78 93 ILE A CA 1
ATOM 739 C C . ILE A 1 93 ? 27.004 -7.285 -17.928 1.00 45.78 93 ILE A C 1
ATOM 741 O O . ILE A 1 93 ? 26.567 -8.406 -18.220 1.00 45.78 93 ILE A O 1
ATOM 745 N N . GLY A 1 94 ? 27.949 -6.642 -18.627 1.00 44.75 94 GLY A N 1
ATOM 746 C CA . GLY A 1 94 ? 28.686 -7.266 -19.704 1.00 44.75 94 GLY A CA 1
ATOM 747 C C . GLY A 1 94 ? 29.063 -8.617 -19.154 1.00 44.75 94 GLY A C 1
ATOM 748 O O . GLY A 1 94 ? 29.595 -8.680 -18.041 1.00 44.75 94 GLY A O 1
ATOM 749 N N . ARG A 1 95 ? 28.631 -9.685 -19.832 1.00 48.09 95 ARG A N 1
ATOM 750 C CA . ARG A 1 95 ? 28.913 -11.051 -19.419 1.00 48.09 95 ARG A CA 1
ATOM 751 C C . ARG A 1 95 ? 30.433 -11.149 -19.372 1.00 48.09 95 ARG A C 1
ATOM 753 O O . ARG A 1 95 ? 31.062 -11.572 -20.336 1.00 48.09 95 ARG A O 1
ATOM 760 N N . LYS A 1 96 ? 31.040 -10.781 -18.239 1.00 47.47 96 LYS A N 1
ATOM 761 C CA . LYS A 1 96 ? 32.287 -11.345 -17.778 1.00 47.47 96 LYS A CA 1
ATOM 762 C C . LYS A 1 96 ? 31.907 -12.800 -17.712 1.00 47.47 96 LYS A C 1
ATOM 764 O O . LYS A 1 96 ? 31.251 -13.236 -16.767 1.00 47.47 96 LYS A O 1
ATOM 769 N N . ARG A 1 97 ? 32.227 -13.516 -18.791 1.00 50.53 97 ARG A N 1
ATOM 770 C CA . ARG A 1 97 ? 32.375 -14.956 -18.812 1.00 50.53 97 ARG A CA 1
ATOM 771 C C . ARG A 1 97 ? 33.372 -15.232 -17.696 1.00 50.53 97 ARG A C 1
ATOM 773 O O . ARG A 1 97 ? 34.573 -15.323 -17.923 1.00 50.53 97 ARG A O 1
ATOM 780 N N . ARG A 1 98 ? 32.873 -15.279 -16.457 1.00 45.19 98 ARG A N 1
ATOM 781 C CA . ARG A 1 98 ? 33.476 -16.026 -15.375 1.00 45.19 98 ARG A CA 1
ATOM 782 C C . ARG A 1 98 ? 33.513 -17.404 -15.976 1.00 45.19 98 ARG A C 1
ATOM 784 O O . ARG A 1 98 ? 32.480 -18.052 -16.104 1.00 45.19 98 ARG A O 1
ATOM 791 N N . SER A 1 99 ? 34.688 -17.732 -16.500 1.00 53.12 99 SER A N 1
ATOM 792 C CA . SER A 1 99 ? 35.099 -19.080 -16.798 1.00 53.12 99 SER A CA 1
ATOM 793 C C . SER A 1 99 ? 34.682 -19.879 -15.579 1.00 53.12 99 SER A C 1
ATOM 795 O O . SER A 1 99 ? 35.329 -19.839 -14.532 1.00 53.12 99 SER A O 1
ATOM 797 N N . GLN A 1 100 ? 33.512 -20.505 -15.680 1.00 51.66 100 GLN A N 1
ATOM 798 C CA . GLN A 1 100 ? 33.191 -21.655 -14.888 1.00 51.66 100 GLN A CA 1
ATOM 799 C C . GLN A 1 100 ? 34.265 -22.647 -15.312 1.00 51.66 100 GLN A C 1
ATOM 801 O O . GLN A 1 100 ? 34.114 -23.396 -16.272 1.00 51.66 100 GLN A O 1
ATOM 806 N N . ARG A 1 101 ? 35.390 -22.609 -14.596 1.00 51.84 101 ARG A N 1
ATOM 807 C CA . ARG A 1 101 ? 36.249 -23.761 -14.384 1.00 51.84 101 ARG A CA 1
ATOM 808 C C . ARG A 1 101 ? 35.396 -24.774 -13.623 1.00 51.84 101 ARG A C 1
ATOM 810 O O . ARG A 1 101 ? 35.605 -25.029 -12.445 1.00 51.84 101 ARG A O 1
ATOM 817 N N . GLN A 1 102 ? 34.369 -25.295 -14.294 1.00 52.25 102 GLN A N 1
ATOM 818 C CA . GLN A 1 102 ? 33.845 -26.602 -13.984 1.00 52.25 102 GLN A CA 1
ATOM 819 C C . GLN A 1 102 ? 35.052 -27.525 -14.088 1.00 52.25 102 GLN A C 1
ATOM 821 O O . GLN A 1 102 ? 35.804 -27.476 -15.065 1.00 52.25 102 GLN A O 1
ATOM 826 N N . ASN A 1 103 ? 35.264 -28.305 -13.036 1.00 52.19 103 ASN A N 1
ATOM 827 C CA . ASN A 1 103 ? 36.222 -29.397 -12.971 1.00 52.19 103 ASN A CA 1
ATOM 828 C C . ASN A 1 103 ? 35.851 -30.482 -13.998 1.00 52.19 103 ASN A C 1
ATOM 830 O O . ASN A 1 103 ? 35.527 -31.614 -13.650 1.00 52.19 103 ASN A O 1
ATOM 834 N N . HIS A 1 104 ? 35.883 -30.156 -15.287 1.00 59.47 104 HIS A N 1
ATOM 835 C CA . HIS A 1 104 ? 35.961 -31.150 -16.333 1.00 59.47 104 HIS A CA 1
ATOM 836 C C . HIS A 1 104 ? 37.381 -31.692 -16.275 1.00 59.47 104 HIS A C 1
ATOM 838 O O . HIS A 1 104 ? 38.336 -31.010 -16.655 1.00 59.47 104 HIS A O 1
ATOM 844 N N . LYS A 1 105 ? 37.523 -32.912 -15.740 1.00 65.81 105 LYS A N 1
ATOM 845 C CA . LYS A 1 105 ? 38.738 -33.713 -15.908 1.00 65.81 105 LYS A CA 1
ATOM 846 C C . LYS A 1 105 ? 39.156 -33.577 -17.37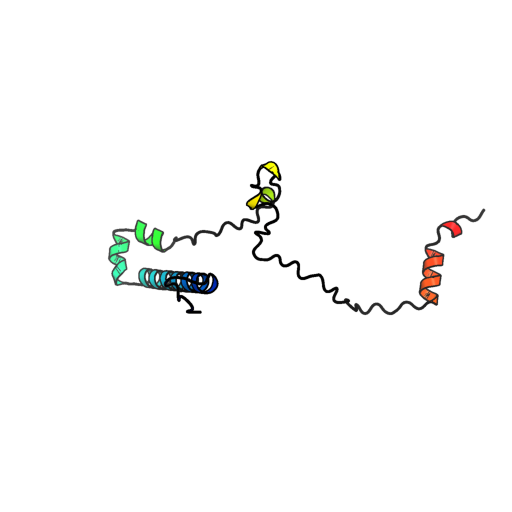1 1.00 65.81 105 LYS A C 1
ATOM 848 O O . LYS A 1 105 ? 38.377 -33.906 -18.265 1.00 65.81 105 LYS A O 1
ATOM 853 N N . ARG A 1 106 ? 40.342 -33.012 -17.610 1.00 66.88 106 ARG A N 1
ATOM 854 C CA . ARG A 1 106 ? 40.888 -32.861 -18.959 1.00 66.88 106 ARG A CA 1
ATOM 855 C C . ARG A 1 106 ? 40.941 -34.254 -19.577 1.00 66.88 106 ARG A C 1
ATOM 857 O O . ARG A 1 106 ? 41.711 -35.095 -19.123 1.00 66.88 106 ARG A O 1
ATOM 864 N N . ILE A 1 107 ? 40.084 -34.494 -20.564 1.00 74.00 107 ILE A N 1
ATOM 865 C CA . ILE A 1 107 ? 40.087 -35.725 -21.350 1.00 74.00 107 ILE A CA 1
ATOM 866 C C . ILE A 1 107 ? 41.485 -35.842 -21.963 1.00 74.00 107 ILE A C 1
ATOM 868 O O . ILE A 1 107 ? 41.978 -34.885 -22.566 1.00 74.00 107 ILE A O 1
ATOM 872 N N . THR A 1 108 ? 42.151 -36.980 -21.777 1.00 83.69 108 THR A N 1
ATOM 873 C CA . THR A 1 108 ? 43.486 -37.182 -22.354 1.00 83.69 108 THR A CA 1
ATOM 874 C C . THR A 1 108 ? 43.398 -37.198 -23.882 1.00 83.69 108 THR A C 1
ATOM 876 O O . THR A 1 108 ? 42.366 -37.551 -24.459 1.00 83.69 108 THR A O 1
ATOM 879 N N . ALA A 1 109 ? 44.485 -36.840 -24.572 1.00 85.75 109 ALA A N 1
ATOM 880 C CA . ALA A 1 109 ? 44.514 -36.835 -26.040 1.00 85.75 109 ALA A CA 1
ATOM 881 C C . ALA A 1 109 ? 44.096 -38.198 -26.639 1.00 85.75 109 ALA A C 1
ATOM 883 O O . ALA A 1 109 ? 43.397 -38.250 -27.652 1.00 85.75 109 ALA A O 1
ATOM 884 N N . ALA A 1 110 ? 44.446 -39.297 -25.958 1.00 89.06 110 ALA A N 1
ATOM 885 C CA . ALA A 1 110 ? 44.038 -40.652 -26.316 1.00 89.06 110 ALA A CA 1
ATOM 886 C C . ALA A 1 110 ? 42.514 -40.858 -26.232 1.00 89.06 110 ALA A C 1
ATOM 888 O O . ALA A 1 110 ? 41.909 -41.355 -27.183 1.00 89.06 110 ALA A O 1
ATOM 889 N N . GLN A 1 111 ? 41.878 -40.419 -25.140 1.00 86.25 111 GLN A N 1
ATOM 890 C CA . GLN A 1 111 ? 40.424 -40.518 -24.972 1.00 86.25 111 GLN A CA 1
ATOM 891 C C . GLN A 1 111 ? 39.664 -39.670 -26.005 1.00 86.25 111 GLN A C 1
ATOM 893 O O . GLN A 1 111 ? 38.655 -40.118 -26.545 1.00 86.25 111 GLN A O 1
ATOM 898 N N . SER A 1 112 ? 40.170 -38.479 -26.349 1.00 86.75 112 SER A N 1
ATOM 899 C CA . SER A 1 112 ? 39.564 -37.642 -27.396 1.00 86.75 112 SER A CA 1
ATOM 900 C C . SER A 1 112 ? 39.627 -38.309 -28.776 1.00 86.75 112 SER A C 1
ATOM 902 O O . SER A 1 112 ? 38.632 -38.323 -29.500 1.00 86.75 112 SER A O 1
ATOM 904 N N . LYS A 1 113 ? 40.767 -38.923 -29.127 1.00 90.12 113 LYS A N 1
ATOM 905 C CA . LYS A 1 113 ? 40.935 -39.640 -30.401 1.00 90.12 113 LYS A CA 1
ATOM 906 C C . LYS A 1 113 ? 40.041 -40.880 -30.485 1.00 90.12 113 LYS A C 1
ATOM 908 O O . LYS A 1 113 ? 39.489 -41.150 -31.547 1.00 90.12 113 LYS A O 1
ATOM 913 N N . HIS A 1 114 ? 39.877 -41.611 -29.381 1.00 89.88 114 HIS A N 1
ATOM 914 C CA . HIS A 1 114 ? 38.975 -42.763 -29.316 1.00 89.88 114 HIS A CA 1
ATOM 915 C C . HIS A 1 114 ? 37.518 -42.355 -29.548 1.00 89.88 114 HIS A C 1
ATOM 917 O O . HIS A 1 114 ? 36.848 -42.947 -30.388 1.00 89.88 114 HIS A O 1
ATOM 923 N N . ARG A 1 115 ? 37.059 -41.290 -28.883 1.00 88.81 115 ARG A N 1
ATOM 924 C CA . ARG A 1 115 ? 35.699 -40.775 -29.058 1.00 88.81 115 ARG A CA 1
ATOM 925 C C . ARG A 1 115 ? 35.431 -40.320 -30.496 1.00 88.81 115 ARG A C 1
ATOM 927 O O . ARG A 1 115 ? 34.439 -40.738 -31.073 1.00 88.81 115 ARG A O 1
ATOM 934 N N . ARG A 1 116 ? 36.361 -39.585 -31.120 1.00 87.50 116 ARG A N 1
ATOM 935 C CA . ARG A 1 116 ? 36.247 -39.190 -32.541 1.00 87.50 116 ARG A CA 1
ATOM 936 C C . ARG A 1 116 ? 36.162 -40.384 -33.493 1.00 87.50 116 ARG A C 1
ATOM 938 O O . ARG A 1 116 ? 35.469 -40.307 -34.489 1.00 87.50 116 ARG A O 1
ATOM 945 N N . ARG A 1 117 ? 36.861 -41.484 -33.189 1.00 85.75 117 ARG A N 1
ATOM 946 C CA . ARG A 1 117 ? 36.782 -42.732 -33.968 1.00 85.75 117 ARG A CA 1
ATOM 947 C C . ARG A 1 117 ? 35.466 -43.483 -33.770 1.00 85.75 117 ARG A C 1
ATOM 949 O O . ARG A 1 117 ? 35.127 -44.289 -34.628 1.00 85.75 117 ARG A O 1
ATOM 956 N N . MET A 1 118 ? 34.802 -43.313 -32.630 1.00 84.44 118 MET A N 1
ATOM 957 C CA . MET A 1 118 ? 33.482 -43.899 -32.368 1.00 84.44 118 MET A CA 1
ATOM 958 C C . MET A 1 118 ? 32.367 -43.064 -32.999 1.00 84.44 118 MET A C 1
ATOM 960 O O . MET A 1 118 ? 31.392 -43.617 -33.483 1.00 84.44 118 MET A O 1
ATOM 964 N N . GLU A 1 119 ? 32.541 -41.744 -33.030 1.00 85.75 119 GLU A N 1
ATOM 965 C CA . GLU A 1 119 ? 31.630 -40.787 -33.668 1.00 85.75 119 GLU A CA 1
ATOM 966 C C . GLU A 1 119 ? 31.825 -40.699 -35.196 1.00 85.75 119 GLU A C 1
ATOM 968 O O . GLU A 1 119 ? 31.194 -39.862 -35.831 1.00 85.75 119 GLU A O 1
ATOM 973 N N . ASP A 1 120 ? 32.697 -41.526 -35.789 1.00 86.12 120 ASP A N 1
ATOM 974 C CA . ASP A 1 120 ? 32.973 -41.523 -37.228 1.00 86.12 120 ASP A CA 1
ATOM 975 C C . ASP A 1 120 ? 31.947 -42.390 -37.985 1.00 86.12 120 ASP A C 1
ATOM 977 O O . ASP A 1 120 ? 32.027 -43.625 -37.923 1.00 86.12 120 ASP A O 1
ATOM 981 N N . PRO A 1 121 ? 31.000 -41.778 -38.722 1.00 84.81 121 PRO A N 1
ATOM 982 C CA . PRO A 1 121 ? 29.955 -42.505 -39.434 1.00 84.81 121 PRO A CA 1
ATOM 983 C C . PRO A 1 121 ? 30.497 -43.296 -40.631 1.00 84.81 121 PRO A C 1
ATOM 985 O O . PRO A 1 121 ? 29.803 -44.167 -41.140 1.00 84.81 121 PRO A O 1
ATOM 988 N N . LEU A 1 122 ? 31.732 -43.045 -41.083 1.00 78.31 122 LEU A N 1
ATOM 989 C CA . LEU A 1 122 ? 32.336 -43.765 -42.207 1.00 78.31 122 LEU A CA 1
ATOM 990 C C . LEU A 1 122 ? 32.840 -45.162 -41.815 1.00 78.31 122 LEU A C 1
ATOM 992 O O . LEU A 1 122 ? 33.137 -45.968 -42.691 1.00 78.31 122 LEU A O 1
ATOM 996 N N . ARG A 1 123 ? 32.919 -45.484 -40.515 1.00 75.44 123 ARG A N 1
ATOM 997 C CA . ARG A 1 123 ? 33.372 -46.806 -40.041 1.00 75.44 123 ARG A CA 1
ATOM 998 C C . ARG A 1 123 ? 32.284 -47.874 -40.021 1.00 75.44 123 ARG A C 1
ATOM 1000 O O . ARG A 1 123 ? 32.628 -49.050 -39.985 1.00 75.44 123 ARG A O 1
ATOM 1007 N N . SER A 1 124 ? 31.004 -47.501 -40.017 1.00 6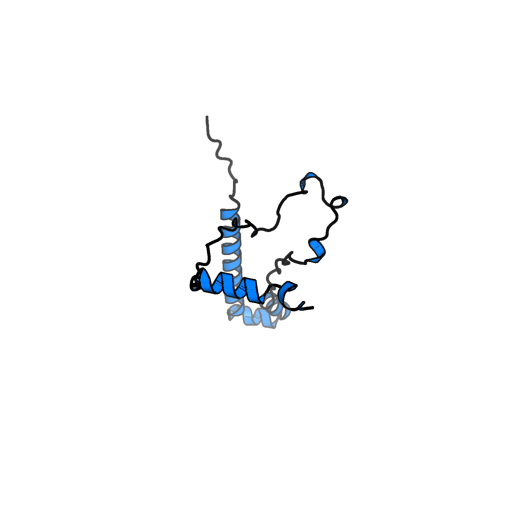9.75 124 SER A N 1
ATOM 1008 C CA . SER A 1 124 ? 29.898 -48.467 -40.097 1.00 69.75 124 SER A CA 1
ATOM 1009 C C . SER A 1 124 ? 29.620 -48.941 -41.523 1.00 69.75 124 SER A C 1
ATOM 1011 O O . SER A 1 124 ? 28.865 -49.888 -41.710 1.00 69.75 124 SER A O 1
ATOM 1013 N N . PHE A 1 125 ? 30.225 -48.298 -42.522 1.00 71.56 125 PHE A N 1
ATOM 1014 C CA . PHE A 1 125 ? 30.155 -48.730 -43.910 1.00 71.56 125 PHE A CA 1
ATOM 1015 C C . PHE A 1 125 ? 31.366 -49.615 -44.219 1.00 71.56 125 PHE A C 1
ATOM 1017 O O . PHE A 1 125 ? 32.380 -49.147 -44.731 1.00 71.56 125 PHE A O 1
ATOM 1024 N N . SER A 1 126 ? 31.283 -50.897 -43.867 1.00 62.25 126 SER A N 1
ATOM 1025 C CA . SER A 1 126 ? 32.129 -51.925 -44.481 1.00 62.25 126 SER A CA 1
ATOM 1026 C C . SER A 1 126 ? 31.367 -52.546 -45.651 1.00 62.25 126 SER A C 1
ATOM 1028 O O . SER A 1 126 ? 30.206 -52.917 -45.471 1.00 62.25 126 SER A O 1
ATOM 1030 N N . ALA A 1 127 ? 32.010 -52.606 -46.819 1.00 60.09 127 ALA A N 1
ATOM 1031 C CA . ALA A 1 127 ? 31.500 -53.260 -48.026 1.00 60.09 127 ALA A CA 1
ATOM 1032 C C . ALA A 1 127 ? 31.367 -54.780 -47.858 1.00 60.09 127 ALA A C 1
ATOM 1034 O O . ALA A 1 127 ? 32.176 -55.353 -47.090 1.00 60.09 127 ALA A O 1
#

Radius of gyration: 31.99 Å; chains: 1; bounding box: 65×86×70 Å